Protein AF-A0A8C8YNC4-F1 (afdb_monomer_lite)

Secondary structure (DSSP, 8-state):
----TT--GGGTTSTTTS-HHHHHHHHHHHHHIIIIIHHHHHTTSPPP--HHHHHHHHHHHHHHHHHHHHHHHHHH--TT----SSS----SS----TT---

InterPro domains:
  IPR002076 ELO family [PF01151] (16-75)
  IPR002076 ELO family [PTHR11157] (11-77)

pLDDT: mean 73.58, std 20.27, range [32.06, 97.06]

Organism: Prolemur simus (NCBI:txid1328070)

Sequence (102 aa):
MDAAMLLDPRVEDWLLMSSPLPQTIILGLYVYFVTSLGPKLMENRKPFELKRAMITYNVFIVLLSVYMCYEASVFSIPNGRILPESSCLCHYGFCYDYEGNL

Radius of gyration: 21.9 Å; chains: 1; bounding box: 50×42×46 Å

Structure (mmCIF, N/CA/C/O backbone):
data_AF-A0A8C8YNC4-F1
#
_entry.id   AF-A0A8C8YNC4-F1
#
loop_
_atom_site.group_PDB
_atom_site.id
_atom_site.type_symbol
_atom_site.label_atom_id
_atom_site.label_alt_id
_atom_site.label_comp_id
_atom_site.label_asym_id
_atom_site.label_entity_id
_atom_site.label_seq_id
_atom_site.pdbx_PDB_ins_code
_atom_site.Cartn_x
_atom_site.Cartn_y
_atom_site.Cartn_z
_atom_site.occupancy
_atom_site.B_iso_or_equiv
_atom_site.auth_seq_id
_atom_site.auth_comp_id
_atom_site.auth_asym_id
_atom_site.auth_atom_id
_atom_site.pdbx_PDB_model_num
ATOM 1 N N . MET A 1 1 ? 21.228 16.409 0.561 1.00 49.47 1 MET A N 1
ATOM 2 C CA . MET A 1 1 ? 19.966 15.685 0.302 1.00 49.47 1 MET A CA 1
ATOM 3 C C . MET A 1 1 ? 19.976 15.381 -1.186 1.00 49.47 1 MET A C 1
ATOM 5 O O . MET A 1 1 ? 19.260 16.026 -1.926 1.00 49.47 1 MET A O 1
ATOM 9 N N . ASP A 1 2 ? 20.853 14.476 -1.635 1.00 45.50 2 ASP A N 1
ATOM 10 C CA . ASP A 1 2 ? 21.228 14.371 -3.056 1.00 45.50 2 ASP A CA 1
ATOM 11 C C . ASP A 1 2 ? 21.515 12.901 -3.407 1.00 45.50 2 ASP A C 1
ATOM 13 O O . ASP A 1 2 ? 22.660 12.476 -3.508 1.00 45.50 2 ASP A O 1
ATOM 17 N N . ALA A 1 3 ? 20.458 12.095 -3.537 1.00 50.88 3 ALA A N 1
ATOM 18 C CA . ALA A 1 3 ? 20.547 10.685 -3.943 1.00 50.88 3 ALA A CA 1
ATOM 19 C C . ALA A 1 3 ? 20.194 10.471 -5.431 1.00 50.88 3 ALA A C 1
ATOM 21 O O . ALA A 1 3 ? 19.824 9.373 -5.827 1.00 50.88 3 ALA A O 1
ATOM 22 N N . ALA A 1 4 ? 20.272 11.520 -6.257 1.00 53.56 4 ALA A N 1
ATOM 23 C CA . ALA A 1 4 ? 19.818 11.488 -7.650 1.00 53.56 4 ALA A CA 1
ATOM 24 C C . ALA A 1 4 ? 20.861 10.969 -8.666 1.00 53.56 4 ALA A C 1
ATOM 26 O O . ALA A 1 4 ? 20.549 10.868 -9.843 1.00 53.56 4 ALA A O 1
ATOM 27 N N . MET A 1 5 ? 22.099 10.647 -8.266 1.00 52.44 5 MET A N 1
ATOM 28 C CA . MET A 1 5 ? 23.193 10.453 -9.240 1.00 52.44 5 MET A CA 1
ATOM 29 C C . MET A 1 5 ? 23.409 9.003 -9.728 1.00 52.44 5 MET A C 1
ATOM 31 O O . MET A 1 5 ? 24.217 8.787 -10.623 1.00 52.44 5 MET A O 1
ATOM 35 N N . LEU A 1 6 ? 22.681 8.011 -9.204 1.00 59.91 6 LEU A N 1
ATOM 36 C CA . LEU A 1 6 ? 22.705 6.622 -9.701 1.00 59.91 6 LEU A CA 1
ATOM 37 C C . LEU A 1 6 ? 21.301 6.147 -10.125 1.00 59.91 6 LEU A C 1
ATOM 39 O O . LEU A 1 6 ? 20.910 5.027 -9.804 1.00 59.91 6 LEU A O 1
ATOM 43 N N . LEU A 1 7 ? 20.503 7.004 -10.774 1.00 65.06 7 LEU A N 1
ATOM 44 C CA . LEU A 1 7 ? 19.228 6.574 -11.360 1.00 65.06 7 LEU A CA 1
ATOM 45 C C . LEU A 1 7 ? 19.462 5.916 -12.725 1.00 65.06 7 LEU A C 1
ATOM 47 O O . LEU A 1 7 ? 20.131 6.480 -13.589 1.00 65.06 7 LEU A O 1
ATOM 51 N N . ASP A 1 8 ? 18.887 4.730 -12.910 1.00 74.12 8 ASP A N 1
ATOM 52 C CA . ASP A 1 8 ? 18.807 4.073 -14.212 1.00 74.12 8 ASP A CA 1
ATOM 53 C C . ASP A 1 8 ? 17.825 4.863 -15.108 1.00 74.12 8 ASP A C 1
ATOM 55 O O . ASP A 1 8 ? 16.653 5.007 -14.740 1.00 74.12 8 ASP A O 1
ATOM 59 N N . PRO A 1 9 ? 18.253 5.381 -16.277 1.00 74.69 9 PRO A N 1
ATOM 60 C CA . PRO A 1 9 ? 17.395 6.176 -17.161 1.00 74.69 9 PRO A CA 1
ATOM 61 C C . PRO A 1 9 ? 16.173 5.401 -17.679 1.00 74.69 9 PRO A C 1
ATOM 63 O O . PRO A 1 9 ? 15.213 5.997 -18.156 1.00 74.69 9 PRO A O 1
ATOM 66 N N . ARG A 1 10 ? 16.166 4.065 -17.580 1.00 77.38 10 ARG A N 1
ATOM 67 C CA . ARG A 1 10 ? 15.044 3.216 -18.008 1.00 77.38 10 ARG A CA 1
ATOM 68 C C . ARG A 1 10 ? 13.802 3.339 -17.123 1.00 77.38 10 ARG A C 1
ATOM 70 O O . ARG A 1 10 ? 12.716 2.979 -17.575 1.00 77.38 10 ARG A O 1
ATOM 77 N N . VAL A 1 11 ? 13.955 3.803 -15.883 1.00 74.50 11 VAL A N 1
ATOM 78 C CA . VAL A 1 11 ? 12.870 3.873 -14.886 1.00 74.50 11 VAL A CA 1
ATOM 79 C C . VAL A 1 11 ? 12.460 5.307 -14.543 1.00 74.50 11 VAL A C 1
ATOM 81 O O . VAL A 1 11 ? 11.603 5.504 -13.687 1.00 74.50 11 VAL A O 1
ATOM 84 N N . GLU A 1 12 ? 13.040 6.310 -15.208 1.00 70.75 12 GLU A N 1
ATOM 85 C CA . GLU A 1 12 ? 12.816 7.736 -14.918 1.00 70.75 12 GLU A CA 1
ATOM 86 C C . GLU A 1 12 ? 11.354 8.172 -15.132 1.00 70.75 12 GLU A C 1
ATOM 88 O O . GLU A 1 12 ? 10.803 8.931 -14.329 1.00 70.75 12 GLU A O 1
ATOM 93 N N . ASP A 1 13 ? 10.697 7.613 -16.154 1.00 78.19 13 ASP A N 1
ATOM 94 C CA . ASP A 1 13 ? 9.301 7.907 -16.511 1.00 78.19 13 ASP A CA 1
ATOM 95 C C . ASP A 1 13 ? 8.270 7.153 -15.651 1.00 78.19 13 ASP A C 1
ATOM 97 O O . ASP A 1 13 ? 7.056 7.302 -15.833 1.00 78.19 13 ASP A O 1
ATOM 101 N N . TRP A 1 14 ? 8.713 6.298 -14.723 1.00 80.81 14 TRP A N 1
ATOM 102 C CA . TRP A 1 14 ? 7.796 5.525 -13.893 1.00 80.81 14 TRP A CA 1
ATOM 103 C C . TRP A 1 14 ? 7.174 6.391 -12.800 1.00 80.81 14 TRP A C 1
ATOM 105 O O . TRP A 1 14 ? 7.821 7.227 -12.162 1.00 80.81 14 TRP A O 1
ATOM 115 N N . LEU A 1 15 ? 5.885 6.154 -12.545 1.00 77.50 15 LEU A N 1
ATOM 116 C CA . LEU A 1 15 ? 5.152 6.842 -11.488 1.00 77.50 15 LEU A CA 1
ATOM 117 C C . LEU A 1 15 ? 5.873 6.661 -10.143 1.00 77.50 15 LEU A C 1
ATOM 119 O O . LEU A 1 15 ? 6.177 5.540 -9.749 1.00 77.50 15 LEU A O 1
ATOM 123 N N . LEU A 1 16 ? 6.102 7.777 -9.440 1.00 77.81 16 LEU A N 1
ATOM 124 C CA . LEU A 1 16 ? 6.839 7.888 -8.168 1.00 77.81 16 LEU A CA 1
ATOM 125 C C . LEU A 1 16 ? 8.368 7.703 -8.230 1.00 77.81 16 LEU A C 1
ATOM 127 O O . LEU A 1 16 ? 9.001 7.825 -7.184 1.00 77.81 16 LEU A O 1
ATOM 131 N N . MET A 1 17 ? 8.977 7.496 -9.403 1.00 74.94 17 MET A N 1
ATOM 132 C CA . MET A 1 17 ? 10.426 7.261 -9.518 1.00 74.94 17 MET A CA 1
ATOM 133 C C . MET A 1 17 ? 11.251 8.529 -9.800 1.00 74.94 17 MET A C 1
ATOM 135 O O . MET A 1 17 ? 12.449 8.552 -9.535 1.00 74.94 17 MET A O 1
ATOM 139 N N . SER A 1 18 ? 10.623 9.617 -10.264 1.00 73.75 18 SER A N 1
ATOM 140 C CA . SER A 1 18 ? 11.334 10.853 -10.641 1.00 73.75 18 SER A CA 1
ATOM 141 C C . SER A 1 18 ? 12.000 11.571 -9.457 1.00 73.75 18 SER A C 1
ATOM 143 O O . SER A 1 18 ? 12.958 12.319 -9.628 1.00 73.75 18 SER A O 1
ATOM 145 N N . SER A 1 19 ? 11.482 11.400 -8.238 1.00 77.81 19 SER A N 1
ATOM 146 C CA . SER A 1 19 ? 12.057 11.997 -7.030 1.00 77.81 19 SER A CA 1
ATOM 147 C C . SER A 1 19 ? 11.584 11.247 -5.778 1.00 77.81 19 SER A C 1
ATOM 149 O O . SER A 1 19 ? 10.432 10.820 -5.729 1.00 77.81 19 SER A O 1
ATOM 151 N N . PRO A 1 20 ? 12.400 11.140 -4.712 1.00 80.00 20 PRO A N 1
ATOM 152 C CA . PRO A 1 20 ? 11.951 10.590 -3.427 1.00 80.00 20 PRO A CA 1
ATOM 153 C C . PRO A 1 20 ? 10.959 11.513 -2.688 1.00 80.00 20 PRO A C 1
ATOM 155 O O . PRO A 1 20 ? 10.306 11.102 -1.724 1.00 80.00 20 PRO A O 1
ATOM 158 N N . LEU A 1 21 ? 10.822 12.771 -3.122 1.00 85.25 21 LEU A N 1
ATOM 159 C CA . LEU A 1 21 ? 9.917 13.756 -2.524 1.00 85.25 21 LEU A CA 1
ATOM 160 C C . LEU A 1 21 ? 8.426 13.366 -2.614 1.00 85.25 21 LEU A C 1
ATOM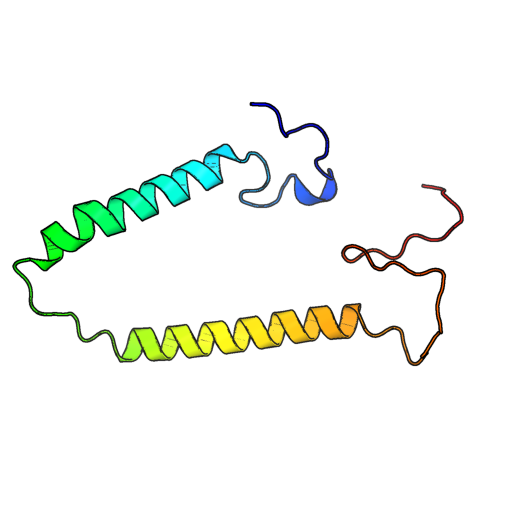 162 O O . LEU A 1 21 ? 7.775 13.330 -1.572 1.00 85.25 21 LEU A O 1
ATOM 166 N N . PRO A 1 22 ? 7.849 13.019 -3.782 1.00 86.88 22 PRO A N 1
ATOM 167 C CA . PRO A 1 22 ? 6.454 12.580 -3.860 1.00 86.88 22 PRO A CA 1
ATOM 168 C C . PRO A 1 22 ? 6.154 11.362 -2.973 1.00 86.88 22 PRO A C 1
ATOM 170 O O . PRO A 1 22 ? 5.135 11.350 -2.283 1.00 86.88 22 PRO A O 1
ATOM 173 N N . GLN A 1 23 ? 7.054 10.375 -2.909 1.00 89.25 23 GLN A N 1
ATOM 174 C CA . GLN A 1 23 ? 6.883 9.211 -2.034 1.00 89.25 23 GLN A CA 1
ATOM 175 C C . GLN A 1 23 ? 6.851 9.607 -0.549 1.00 89.25 23 GLN A C 1
ATOM 177 O O . GLN A 1 23 ? 5.975 9.165 0.197 1.00 89.25 23 GLN A O 1
ATOM 182 N N . THR A 1 24 ? 7.785 10.453 -0.106 1.00 89.88 24 THR A N 1
ATOM 183 C CA . THR A 1 24 ? 7.851 10.890 1.302 1.00 89.88 24 THR A CA 1
ATOM 184 C C . THR A 1 24 ? 6.635 11.707 1.728 1.00 89.88 24 THR A C 1
ATOM 186 O O . THR A 1 24 ? 6.149 11.526 2.844 1.00 89.88 24 THR A O 1
ATOM 189 N N . ILE A 1 25 ? 6.084 12.539 0.841 1.00 92.94 25 ILE A N 1
ATOM 190 C CA . ILE A 1 25 ? 4.851 13.292 1.105 1.00 92.94 25 ILE A CA 1
ATOM 191 C C . ILE A 1 25 ? 3.670 12.339 1.324 1.00 92.94 25 ILE A C 1
ATOM 193 O O . ILE A 1 25 ? 2.939 12.488 2.304 1.00 92.94 25 ILE A O 1
ATOM 197 N N . ILE A 1 26 ? 3.498 11.334 0.457 1.00 93.88 26 ILE A N 1
ATOM 198 C CA . ILE A 1 26 ? 2.402 10.355 0.567 1.00 93.88 26 ILE A CA 1
ATOM 199 C C . ILE A 1 26 ? 2.493 9.583 1.889 1.00 93.88 26 ILE A C 1
ATOM 201 O O . ILE A 1 26 ? 1.494 9.447 2.597 1.00 93.88 26 ILE A O 1
ATOM 205 N N . LEU A 1 27 ? 3.691 9.121 2.257 1.00 94.25 27 LEU A N 1
ATOM 206 C CA . LEU A 1 27 ? 3.910 8.411 3.519 1.00 94.25 27 LEU A CA 1
ATOM 207 C C . LEU A 1 27 ? 3.668 9.314 4.736 1.00 94.25 27 LEU A C 1
ATOM 209 O O . LEU A 1 27 ? 3.027 8.886 5.696 1.00 94.25 27 LEU A O 1
ATOM 213 N N . GLY A 1 28 ? 4.120 10.569 4.691 1.00 94.88 28 GLY A N 1
ATOM 214 C CA . GLY A 1 28 ? 3.871 11.546 5.752 1.00 94.88 28 GLY A CA 1
ATOM 215 C C . GLY A 1 28 ? 2.378 11.805 5.964 1.00 94.88 28 GLY A C 1
ATOM 216 O O . GLY A 1 28 ? 1.897 11.777 7.099 1.00 94.88 28 GLY A O 1
ATOM 217 N N . LEU A 1 29 ? 1.623 11.974 4.874 1.00 95.06 29 LEU A N 1
ATOM 218 C CA . LEU A 1 29 ? 0.167 12.119 4.917 1.00 95.06 29 LEU A CA 1
ATOM 219 C C . LEU A 1 29 ? -0.518 10.865 5.475 1.00 95.06 29 LEU A C 1
ATOM 221 O O . LEU A 1 29 ? -1.407 10.990 6.317 1.00 95.06 29 LEU A O 1
ATOM 225 N N . TYR A 1 30 ? -0.084 9.670 5.064 1.00 94.62 30 TYR A N 1
ATOM 226 C CA . TYR A 1 30 ? -0.603 8.403 5.586 1.00 94.62 30 TYR A CA 1
ATOM 227 C C . TYR A 1 30 ? -0.411 8.288 7.105 1.00 94.62 30 TYR A C 1
ATOM 229 O O . TYR A 1 30 ? -1.371 8.018 7.830 1.00 94.62 30 TYR A O 1
ATOM 237 N N . VAL A 1 31 ? 0.803 8.553 7.604 1.00 95.94 31 VAL A N 1
ATOM 238 C CA . VAL A 1 31 ? 1.119 8.486 9.041 1.00 95.94 31 VAL A CA 1
ATOM 239 C C . VAL A 1 31 ? 0.307 9.512 9.831 1.00 95.94 31 VAL A C 1
ATOM 241 O O . VAL A 1 31 ? -0.257 9.182 10.879 1.00 95.94 31 VAL A O 1
ATOM 244 N N . TYR A 1 32 ? 0.198 10.742 9.324 1.00 94.69 32 TYR A N 1
ATOM 245 C CA . TYR A 1 32 ? -0.617 11.787 9.943 1.00 94.69 32 TYR A CA 1
ATOM 246 C C . TYR A 1 32 ? -2.096 11.382 10.033 1.00 94.69 32 TYR A C 1
ATOM 248 O O . TYR A 1 32 ? -2.720 11.509 11.093 1.00 94.69 32 TYR A O 1
ATOM 256 N N . PHE A 1 33 ? -2.641 10.842 8.940 1.00 94.25 33 PHE A N 1
ATOM 257 C CA . PHE A 1 33 ? -4.028 10.402 8.864 1.00 94.25 33 PHE A CA 1
ATOM 258 C C . PHE A 1 33 ? -4.311 9.257 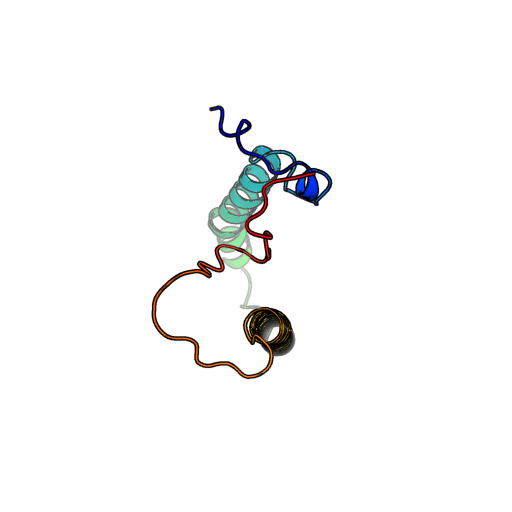9.840 1.00 94.25 33 PHE A C 1
ATOM 260 O O . PHE A 1 33 ? -5.247 9.357 10.629 1.00 94.25 33 PHE A O 1
ATOM 267 N N . VAL A 1 34 ? -3.491 8.201 9.848 1.00 93.62 34 VAL A N 1
ATOM 268 C CA . VAL A 1 34 ? -3.734 7.016 10.689 1.00 93.62 34 VAL A CA 1
ATOM 269 C C . VAL A 1 34 ? -3.487 7.275 12.177 1.00 93.62 34 VAL A C 1
ATOM 271 O O . VAL A 1 34 ? -4.170 6.692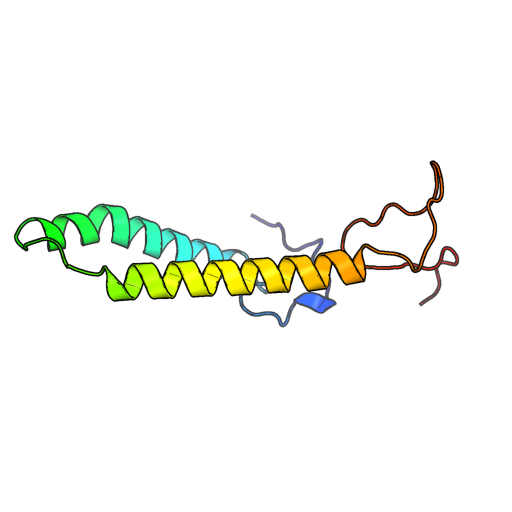 13.012 1.00 93.62 34 VAL A O 1
ATOM 274 N N . THR A 1 35 ? -2.547 8.161 12.524 1.00 91.81 35 THR A N 1
ATOM 275 C CA . THR A 1 35 ? -2.151 8.388 13.927 1.00 91.81 35 THR A CA 1
ATOM 276 C C . THR A 1 35 ? -2.997 9.456 14.608 1.00 91.81 35 THR A C 1
ATOM 278 O O . THR A 1 35 ? -3.317 9.327 15.785 1.00 91.81 35 THR A O 1
ATOM 281 N N . SER A 1 36 ? -3.356 10.531 13.900 1.00 89.31 36 SER A N 1
ATOM 282 C CA . SER A 1 36 ? -4.023 11.682 14.522 1.00 89.31 36 SER A CA 1
ATOM 283 C C . SER A 1 36 ? -5.485 11.810 14.109 1.00 89.31 36 SER A C 1
ATOM 285 O O . SER A 1 36 ? -6.350 11.996 14.967 1.00 89.31 36 SER A O 1
ATOM 287 N N . LEU A 1 37 ? -5.780 11.696 12.809 1.00 88.69 37 LEU A N 1
ATOM 288 C CA . LEU A 1 37 ? -7.133 11.914 12.293 1.00 88.69 37 LEU A CA 1
ATOM 289 C C . LEU A 1 37 ? -8.033 10.682 12.476 1.00 88.69 37 LEU A C 1
ATOM 291 O O . LEU A 1 37 ? -9.194 10.820 12.855 1.00 88.69 37 LEU A O 1
ATOM 295 N N . GLY A 1 38 ? -7.482 9.486 12.272 1.00 90.12 38 GLY A N 1
ATOM 296 C CA . GLY A 1 38 ? -8.174 8.207 12.422 1.00 90.12 38 GLY A CA 1
ATOM 297 C C . GLY A 1 38 ? -8.756 8.001 13.825 1.00 90.12 38 GLY A C 1
ATOM 298 O O . GLY A 1 38 ? -9.974 7.853 13.940 1.00 90.12 38 GLY A O 1
ATOM 299 N N . PRO A 1 39 ? -7.949 8.063 14.903 1.00 88.00 39 PRO A N 1
ATOM 300 C CA . PRO A 1 39 ? -8.439 7.835 16.261 1.00 88.00 39 PRO A CA 1
ATOM 301 C C . PRO A 1 39 ? -9.475 8.873 16.697 1.00 88.00 39 PRO A C 1
ATOM 303 O O . PRO A 1 39 ? -10.504 8.503 17.257 1.00 88.00 39 PRO A O 1
ATOM 306 N N . LYS A 1 40 ? -9.266 10.156 16.356 1.00 86.44 40 LYS A N 1
ATOM 307 C CA . LYS A 1 40 ? -10.224 11.237 16.651 1.00 86.44 40 LYS A CA 1
ATOM 308 C C . LYS A 1 40 ? -11.585 11.021 15.985 1.00 86.44 40 LYS A C 1
ATOM 310 O O . LYS A 1 40 ? -12.615 11.333 16.572 1.00 86.44 40 LYS A O 1
ATOM 315 N N . LEU A 1 41 ? -11.608 10.491 14.762 1.00 85.50 41 LEU A N 1
ATOM 316 C CA . LEU A 1 41 ? -12.855 10.218 14.046 1.00 85.50 41 LEU A CA 1
ATOM 317 C C . LEU A 1 41 ? -13.563 8.949 14.559 1.00 85.50 41 LEU A C 1
ATOM 319 O O . LEU A 1 41 ? -14.790 8.849 14.481 1.00 85.50 41 LEU A O 1
ATOM 323 N N . MET A 1 42 ? -12.804 7.986 15.089 1.00 85.69 42 MET A N 1
ATOM 324 C CA . MET A 1 42 ? -13.314 6.702 15.586 1.00 85.69 42 MET A CA 1
ATOM 325 C C . MET A 1 42 ? -13.746 6.732 17.061 1.00 85.69 42 MET A C 1
ATOM 327 O O . MET A 1 42 ? -14.468 5.836 17.483 1.00 85.69 42 MET A O 1
ATOM 331 N N . GLU A 1 43 ? -13.388 7.767 17.826 1.00 83.75 43 GLU A N 1
ATOM 332 C CA . GLU A 1 43 ? -13.713 7.890 19.259 1.00 83.75 43 GLU A CA 1
ATOM 333 C C . GLU A 1 43 ? -15.226 7.872 19.551 1.00 83.75 43 GLU A C 1
ATOM 335 O O . GLU A 1 43 ? -15.668 7.299 20.542 1.00 83.75 43 GLU A O 1
ATOM 340 N N . ASN A 1 44 ? -16.046 8.437 18.658 1.00 80.88 44 ASN A N 1
ATOM 341 C CA . ASN A 1 44 ? -17.498 8.569 18.852 1.00 80.88 44 ASN A CA 1
ATOM 342 C C . ASN A 1 44 ? -18.336 7.663 17.927 1.00 80.88 44 ASN A C 1
ATOM 344 O O . ASN A 1 44 ? -19.533 7.895 17.730 1.00 80.88 44 ASN A O 1
ATOM 348 N N . ARG A 1 45 ? -17.730 6.646 17.296 1.00 78.75 45 ARG A N 1
ATOM 349 C CA . ARG A 1 45 ? -18.399 5.799 16.292 1.00 78.75 45 ARG A CA 1
ATOM 350 C C . ARG A 1 45 ? -18.140 4.316 16.561 1.00 78.75 45 ARG A C 1
ATOM 352 O O . ARG A 1 45 ? -17.038 3.912 16.902 1.00 78.75 45 ARG A O 1
ATOM 359 N N . LYS A 1 46 ? -19.175 3.488 16.380 1.00 80.25 46 LYS A N 1
ATOM 360 C CA . LYS A 1 46 ? -19.061 2.021 16.457 1.00 80.25 46 LYS A CA 1
ATOM 361 C C . LYS A 1 46 ? -18.104 1.507 15.366 1.00 80.25 46 LYS A C 1
ATOM 363 O O . LYS A 1 46 ? -18.081 2.099 14.284 1.00 80.25 46 LYS A O 1
ATOM 368 N N . PRO A 1 47 ? -17.349 0.421 15.620 1.00 82.00 47 PRO A N 1
ATOM 369 C CA . PRO A 1 47 ? -16.405 -0.125 14.651 1.00 82.00 47 PRO A CA 1
ATOM 370 C C . PRO A 1 47 ? -17.122 -0.516 13.356 1.00 82.00 47 PRO A C 1
ATOM 372 O O . PRO A 1 47 ? -18.214 -1.084 13.375 1.00 82.00 47 PRO A O 1
ATOM 375 N N . PHE A 1 48 ? -16.506 -0.192 12.221 1.00 82.50 48 PHE A N 1
ATOM 376 C CA . PHE A 1 48 ? -17.043 -0.535 10.910 1.00 82.50 48 PHE A CA 1
ATOM 377 C C . PHE A 1 48 ? -16.898 -2.043 10.650 1.00 82.50 48 PHE A C 1
ATOM 379 O O . PHE A 1 48 ? -15.793 -2.582 10.693 1.00 82.50 48 PHE A O 1
ATOM 386 N N . GLU A 1 49 ? -17.997 -2.723 10.312 1.00 84.56 49 GLU A N 1
ATOM 387 C CA . GLU A 1 49 ? -17.980 -4.125 9.865 1.00 84.56 49 GLU A CA 1
ATOM 388 C C . GLU A 1 49 ? -17.469 -4.213 8.413 1.00 84.56 49 GLU A C 1
ATOM 390 O O . GLU A 1 49 ? -18.221 -4.398 7.458 1.00 84.56 49 GLU A O 1
ATOM 395 N N . LEU A 1 50 ? -16.153 -4.084 8.234 1.00 88.44 50 LEU A N 1
ATOM 396 C CA . LEU A 1 50 ? -15.466 -4.136 6.934 1.00 88.44 50 LEU A CA 1
ATOM 397 C C . LEU A 1 50 ? -15.098 -5.567 6.503 1.00 88.44 50 LEU A C 1
ATOM 399 O O . LEU A 1 50 ? -14.225 -5.754 5.658 1.00 88.44 50 LEU A O 1
ATOM 403 N N . LYS A 1 51 ? -15.759 -6.596 7.051 1.00 89.12 51 LYS A N 1
ATOM 404 C CA . LYS A 1 51 ? -15.412 -8.014 6.824 1.00 89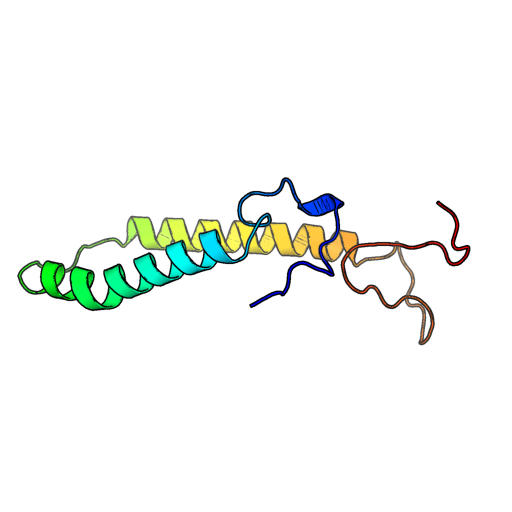.12 51 LYS A CA 1
ATOM 405 C C . LYS A 1 51 ? -15.304 -8.376 5.344 1.00 89.12 51 LYS A C 1
ATOM 407 O O . LYS A 1 51 ? -14.331 -8.999 4.939 1.00 89.12 51 LYS A O 1
ATOM 412 N N . ARG A 1 52 ? -16.273 -7.952 4.525 1.00 89.56 52 ARG A N 1
ATOM 413 C CA . ARG A 1 52 ? -16.253 -8.220 3.076 1.00 89.56 52 ARG A CA 1
ATOM 414 C C . ARG A 1 52 ? -15.072 -7.534 2.388 1.00 89.56 52 ARG A C 1
ATOM 416 O O . ARG A 1 52 ? -14.371 -8.186 1.628 1.00 89.56 52 ARG A O 1
ATOM 423 N N . ALA A 1 53 ? -14.817 -6.266 2.709 1.00 93.00 53 ALA A N 1
ATOM 424 C CA . ALA A 1 53 ? -13.693 -5.517 2.150 1.00 93.00 53 ALA A CA 1
ATOM 425 C C . ALA A 1 53 ? -12.340 -6.139 2.536 1.00 93.00 53 ALA A C 1
ATOM 427 O O . ALA A 1 53 ? -11.469 -6.279 1.685 1.00 93.00 53 ALA A O 1
ATOM 428 N N . MET A 1 54 ? -12.189 -6.581 3.790 1.00 93.06 54 MET A N 1
ATOM 429 C CA . MET A 1 54 ? -10.975 -7.243 4.276 1.00 93.06 54 MET A CA 1
ATOM 430 C C . MET A 1 54 ? -10.722 -8.578 3.562 1.00 93.06 54 MET A C 1
ATOM 432 O O . MET A 1 54 ? -9.597 -8.849 3.152 1.00 93.06 54 MET A O 1
ATOM 436 N N . ILE A 1 55 ? -11.767 -9.393 3.370 1.00 94.75 55 ILE A N 1
ATOM 437 C CA . ILE A 1 55 ? -11.656 -10.657 2.629 1.00 94.75 55 ILE A CA 1
ATOM 438 C C . ILE A 1 55 ? -11.236 -10.385 1.179 1.00 94.75 55 ILE A C 1
ATOM 440 O O . ILE A 1 55 ? -10.280 -10.992 0.703 1.00 94.75 55 ILE A O 1
ATOM 444 N N . THR A 1 56 ? -11.898 -9.449 0.491 1.00 96.25 56 THR A N 1
ATOM 445 C CA . THR A 1 56 ? -11.558 -9.089 -0.895 1.00 96.25 56 THR A CA 1
ATOM 446 C C . THR A 1 56 ? -10.123 -8.578 -1.019 1.00 96.25 56 THR A C 1
ATOM 448 O O . THR A 1 56 ? -9.409 -8.995 -1.927 1.00 96.25 56 THR A O 1
ATOM 451 N N . TYR A 1 57 ? -9.679 -7.729 -0.090 1.00 95.44 57 TYR A N 1
ATOM 452 C CA . TYR A 1 57 ? -8.316 -7.200 -0.062 1.00 95.44 57 TYR A CA 1
ATOM 453 C C . TYR A 1 57 ? -7.265 -8.305 0.092 1.00 95.44 57 TYR A C 1
ATOM 455 O O . TYR A 1 57 ? -6.313 -8.364 -0.683 1.00 95.44 57 TYR A O 1
ATOM 463 N N . ASN A 1 58 ? -7.464 -9.222 1.042 1.00 95.00 58 ASN A N 1
ATOM 464 C CA . ASN A 1 58 ? -6.527 -10.323 1.266 1.00 95.00 58 ASN A CA 1
ATOM 465 C C . ASN A 1 58 ? -6.437 -11.252 0.048 1.00 95.00 58 ASN A C 1
ATOM 467 O O . ASN A 1 58 ? -5.338 -11.636 -0.344 1.00 95.00 58 ASN A O 1
ATOM 471 N N . VAL A 1 59 ? -7.570 -11.580 -0.582 1.00 96.88 59 VAL A N 1
ATOM 472 C CA . VAL A 1 59 ? -7.583 -12.397 -1.808 1.00 96.88 59 VAL A CA 1
ATOM 473 C C . VAL A 1 59 ? -6.838 -11.691 -2.938 1.00 96.88 59 VAL A C 1
ATOM 475 O O . VAL A 1 59 ? -6.012 -12.311 -3.603 1.00 96.88 59 VAL A O 1
ATOM 478 N N . PHE A 1 60 ? -7.085 -10.394 -3.131 1.00 97.06 60 PHE A N 1
ATOM 479 C CA . PHE A 1 60 ? -6.405 -9.608 -4.157 1.00 97.06 60 PHE A CA 1
ATOM 480 C C . PHE A 1 60 ? -4.885 -9.594 -3.957 1.00 97.06 60 PHE A C 1
ATOM 482 O O . PHE A 1 60 ? -4.145 -9.840 -4.906 1.00 97.06 60 PHE A O 1
ATOM 489 N N . ILE A 1 61 ? -4.414 -9.393 -2.723 1.00 95.62 61 ILE A N 1
ATOM 490 C CA . ILE A 1 61 ? -2.979 -9.427 -2.421 1.00 95.62 61 ILE A CA 1
ATOM 491 C C . ILE A 1 61 ? -2.378 -10.803 -2.676 1.00 95.62 61 ILE A C 1
ATOM 493 O O . ILE A 1 61 ? -1.324 -10.872 -3.294 1.00 95.62 61 ILE A O 1
ATOM 497 N N . VAL A 1 62 ? -3.030 -11.893 -2.264 1.00 96.25 62 VAL A N 1
ATOM 498 C CA . VAL A 1 62 ? -2.516 -13.249 -2.524 1.00 96.25 62 VAL A CA 1
ATOM 499 C C . VAL A 1 62 ? -2.389 -13.506 -4.026 1.00 96.25 62 VAL A C 1
ATOM 501 O O . VAL A 1 62 ? -1.363 -14.018 -4.466 1.00 96.25 62 VAL A O 1
ATOM 504 N N . LEU A 1 63 ? -3.383 -13.108 -4.826 1.00 96.38 63 LEU A N 1
ATOM 505 C CA . LEU A 1 63 ? -3.321 -13.232 -6.285 1.00 96.38 63 LEU A CA 1
ATOM 506 C C . LEU A 1 63 ? -2.166 -12.413 -6.880 1.00 96.38 63 LEU A C 1
ATOM 508 O O . LEU A 1 63 ? -1.415 -12.934 -7.703 1.00 96.38 63 LEU A O 1
ATOM 512 N N . LEU A 1 64 ? -1.984 -11.166 -6.433 1.00 94.69 64 LEU A N 1
ATOM 513 C CA . LEU A 1 64 ? -0.861 -10.329 -6.862 1.00 94.69 64 LEU A CA 1
ATOM 514 C C . LEU A 1 64 ? 0.495 -10.911 -6.448 1.00 94.69 64 LEU A C 1
ATOM 516 O O . LEU A 1 64 ? 1.432 -10.895 -7.241 1.00 94.69 64 LEU A O 1
ATOM 520 N N . SER A 1 65 ? 0.614 -11.444 -5.232 1.00 94.00 65 SER A N 1
ATOM 521 C CA . SER A 1 65 ? 1.836 -12.097 -4.762 1.00 94.00 65 SER A CA 1
ATOM 522 C C . SER A 1 65 ? 2.158 -13.335 -5.592 1.00 94.00 65 SER A C 1
ATOM 524 O O . SER A 1 65 ? 3.302 -13.493 -6.002 1.00 94.00 65 SER A O 1
ATOM 526 N N . VAL A 1 66 ? 1.167 -14.178 -5.904 1.00 94.31 66 VAL A N 1
ATOM 527 C CA . VAL A 1 66 ? 1.361 -15.350 -6.775 1.00 94.31 66 VAL A CA 1
ATOM 528 C C . VAL A 1 66 ? 1.801 -14.926 -8.175 1.00 94.31 66 VAL A C 1
ATOM 530 O O . VAL A 1 66 ? 2.723 -15.527 -8.716 1.00 94.31 66 VAL A O 1
ATOM 533 N N . TYR A 1 67 ? 1.204 -13.872 -8.738 1.00 91.06 67 TYR A N 1
ATOM 534 C CA . TYR A 1 67 ? 1.608 -13.328 -10.036 1.00 91.06 67 TYR A CA 1
ATOM 535 C C . TYR A 1 67 ? 3.060 -12.829 -10.027 1.00 91.06 67 TYR A C 1
ATOM 537 O O . TYR A 1 67 ? 3.856 -13.242 -10.865 1.00 91.06 67 TYR A O 1
ATOM 545 N N . MET A 1 68 ? 3.438 -12.011 -9.038 1.00 89.25 68 MET A N 1
ATOM 546 C CA . MET A 1 68 ? 4.818 -11.532 -8.905 1.00 89.25 68 MET A CA 1
ATOM 547 C C . MET A 1 68 ? 5.808 -12.683 -8.692 1.00 89.25 68 MET A C 1
ATOM 549 O O . MET A 1 68 ? 6.886 -12.674 -9.278 1.00 89.25 68 MET A O 1
ATOM 553 N N . CYS A 1 69 ? 5.451 -13.694 -7.894 1.00 86.38 69 CYS A N 1
ATOM 554 C CA . CYS A 1 69 ? 6.273 -14.888 -7.705 1.00 86.38 69 CYS A CA 1
ATOM 555 C C . CYS A 1 69 ? 6.407 -15.715 -8.988 1.00 86.38 69 CYS A C 1
ATOM 557 O O . CYS A 1 69 ? 7.488 -16.235 -9.242 1.00 86.38 69 CYS A O 1
ATOM 559 N N . TYR A 1 70 ? 5.350 -15.829 -9.797 1.00 85.50 70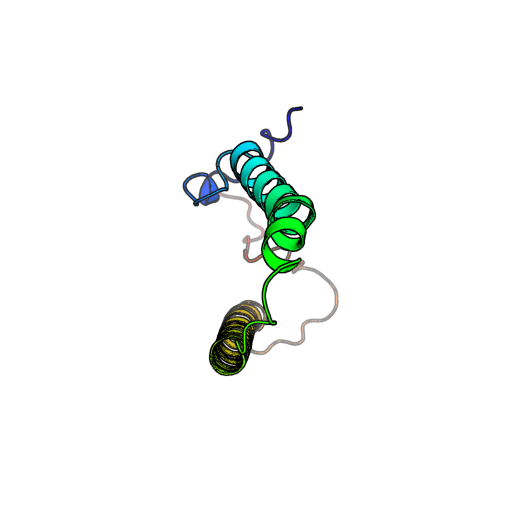 TYR A N 1
ATOM 560 C CA . TYR A 1 70 ? 5.398 -16.518 -11.085 1.00 85.50 70 TYR A CA 1
ATOM 561 C C . TYR A 1 70 ? 6.362 -15.814 -12.041 1.00 85.50 70 TYR A C 1
ATOM 563 O O . TYR A 1 70 ? 7.329 -16.440 -12.466 1.00 85.50 70 TYR A O 1
ATOM 571 N N . GLU A 1 71 ? 6.180 -14.515 -12.286 1.00 82.75 71 GLU A N 1
ATOM 572 C CA . GLU A 1 71 ? 7.071 -13.719 -13.143 1.00 82.75 71 GLU A CA 1
ATOM 573 C C . GLU A 1 71 ? 8.524 -13.773 -12.649 1.00 82.75 71 GLU A C 1
ATOM 575 O O . GLU A 1 71 ? 9.442 -14.046 -13.421 1.00 82.75 71 GLU A O 1
ATOM 580 N N . ALA A 1 72 ? 8.743 -13.617 -11.338 1.00 80.50 72 ALA A N 1
ATOM 581 C CA . ALA A 1 72 ? 10.072 -13.712 -10.743 1.00 80.50 72 ALA A CA 1
ATOM 582 C C . ALA A 1 72 ? 10.682 -15.113 -10.889 1.00 80.50 72 ALA A C 1
ATOM 5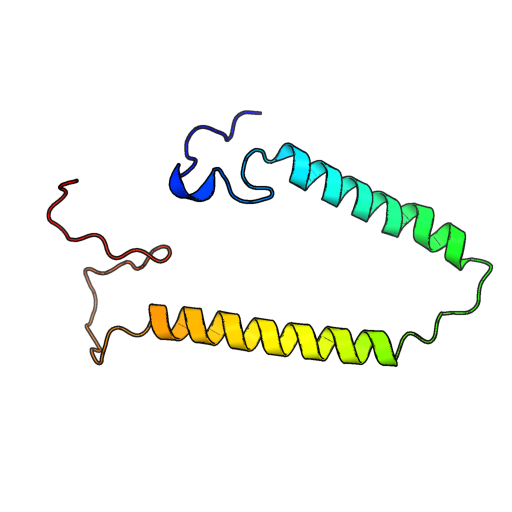84 O O . ALA A 1 72 ? 11.878 -15.233 -11.145 1.00 80.50 72 ALA A O 1
ATOM 585 N N . SER A 1 73 ? 9.885 -16.176 -10.742 1.00 78.56 73 SER A N 1
ATOM 586 C CA . SER A 1 73 ? 10.347 -17.556 -10.910 1.00 78.56 73 SER A CA 1
ATOM 587 C C . SER A 1 73 ? 10.659 -17.887 -12.368 1.00 78.56 73 SER A C 1
ATOM 589 O O . SER A 1 73 ? 11.694 -18.481 -12.632 1.00 78.56 73 SER A O 1
ATOM 591 N N . VAL A 1 74 ? 9.834 -17.448 -13.320 1.00 77.75 74 VAL A N 1
ATOM 592 C CA . VAL A 1 74 ? 10.065 -17.635 -14.758 1.00 77.75 74 VAL A CA 1
ATOM 593 C C . VAL A 1 74 ? 11.308 -16.874 -15.200 1.00 77.75 74 VAL A C 1
ATOM 595 O O . VAL A 1 74 ? 12.126 -17.419 -15.933 1.00 77.75 74 VAL A O 1
ATOM 598 N N . PHE A 1 75 ? 11.491 -15.651 -14.698 1.00 71.19 75 PHE A N 1
ATOM 599 C CA . PHE A 1 75 ? 12.711 -14.883 -14.912 1.00 71.19 75 PHE A CA 1
ATOM 600 C C . PHE A 1 75 ? 13.945 -15.571 -14.293 1.00 71.19 75 PHE A C 1
ATOM 602 O O . PHE A 1 75 ? 15.014 -15.594 -14.897 1.00 71.19 75 PHE A O 1
ATOM 609 N N . SER A 1 76 ? 13.800 -16.155 -13.097 1.00 63.84 76 SER A N 1
ATOM 610 C CA . SER A 1 76 ? 14.910 -16.758 -12.343 1.00 63.84 76 SER A CA 1
ATOM 611 C C . SER A 1 76 ? 15.231 -18.209 -12.717 1.00 63.84 76 SER A C 1
ATOM 613 O O . SER A 1 76 ? 16.266 -18.711 -12.286 1.00 63.84 76 SER A O 1
ATOM 615 N N . ILE A 1 77 ? 14.378 -18.914 -13.467 1.00 58.44 77 ILE A N 1
ATOM 616 C CA . ILE A 1 77 ? 14.660 -20.265 -13.966 1.00 58.44 77 ILE A CA 1
ATOM 617 C C . ILE A 1 77 ? 15.397 -20.114 -15.303 1.00 58.44 77 ILE A C 1
ATOM 619 O O . ILE A 1 77 ? 14.749 -19.919 -16.334 1.00 58.44 77 ILE A O 1
ATOM 623 N N . PRO A 1 78 ? 16.741 -20.246 -15.355 1.00 54.34 78 PRO A N 1
ATOM 624 C CA . PRO A 1 78 ? 17.375 -20.482 -16.635 1.00 54.34 78 PRO A CA 1
ATOM 625 C C . PRO A 1 78 ? 16.875 -21.849 -17.096 1.00 54.34 78 PRO A C 1
ATOM 627 O O . PRO A 1 78 ? 16.848 -22.798 -16.310 1.00 54.34 78 PRO A O 1
ATOM 630 N N . ASN A 1 79 ? 16.450 -21.955 -18.351 1.00 53.09 79 ASN A N 1
ATOM 631 C CA . ASN A 1 79 ? 16.084 -23.216 -18.989 1.00 53.09 79 ASN A CA 1
ATOM 632 C C . ASN A 1 79 ? 17.079 -24.344 -18.616 1.00 53.09 79 ASN A C 1
ATOM 634 O O . ASN A 1 79 ? 18.167 -24.447 -19.178 1.00 53.09 79 ASN A O 1
ATOM 638 N N . GLY A 1 80 ? 16.703 -25.164 -17.629 1.00 43.75 80 GLY A N 1
ATOM 639 C CA . GLY A 1 80 ? 17.304 -26.443 -17.259 1.00 43.75 80 GLY A CA 1
ATOM 640 C C . GLY A 1 80 ? 18.824 -26.527 -17.089 1.00 43.75 80 GLY A C 1
ATOM 641 O O . GLY A 1 80 ? 19.404 -27.441 -17.671 1.00 43.75 80 GLY A O 1
ATOM 642 N N . ARG A 1 81 ? 19.483 -25.695 -16.263 1.00 41.25 81 ARG A N 1
ATOM 643 C CA . ARG A 1 81 ? 20.843 -26.021 -15.775 1.00 41.25 81 ARG A CA 1
ATOM 644 C C . ARG A 1 81 ? 21.086 -25.651 -14.308 1.00 41.25 81 ARG A C 1
ATOM 646 O O . ARG A 1 81 ? 21.201 -24.484 -13.957 1.00 41.25 81 ARG A O 1
ATOM 653 N N . ILE A 1 82 ? 21.262 -26.686 -13.484 1.00 48.19 82 ILE A N 1
ATOM 654 C CA . ILE A 1 82 ? 22.119 -26.646 -12.293 1.00 48.19 82 ILE A CA 1
ATOM 655 C C . ILE A 1 82 ? 23.535 -26.363 -12.816 1.00 48.19 82 ILE A C 1
ATOM 657 O O . ILE A 1 82 ? 24.174 -27.274 -13.341 1.00 48.19 82 ILE A O 1
ATOM 661 N N . LEU A 1 83 ? 24.002 -25.113 -12.759 1.00 41.44 83 LEU A N 1
ATOM 662 C CA . LEU A 1 83 ? 25.417 -24.795 -12.957 1.00 41.44 83 LEU A CA 1
ATOM 663 C C . LEU A 1 83 ? 26.034 -24.413 -11.605 1.00 41.44 83 LEU A C 1
ATOM 665 O O . LEU A 1 83 ? 25.522 -23.508 -10.942 1.00 41.44 83 LEU A O 1
ATOM 669 N N . PRO A 1 84 ? 27.078 -25.139 -11.168 1.00 40.56 84 PRO A N 1
ATOM 670 C CA . PRO A 1 84 ? 27.766 -24.880 -9.918 1.00 40.56 84 PRO A CA 1
ATOM 671 C C . PRO A 1 84 ? 28.571 -23.581 -10.017 1.00 40.56 84 PRO A C 1
ATOM 673 O O . PRO A 1 84 ? 29.097 -23.248 -11.072 1.00 40.56 84 PRO A O 1
ATOM 676 N N . GLU A 1 85 ? 28.615 -22.877 -8.888 1.00 51.69 85 GLU A N 1
ATOM 677 C CA . GLU A 1 85 ? 29.629 -21.915 -8.451 1.00 51.69 85 GLU A CA 1
ATOM 678 C C . GLU A 1 85 ? 30.481 -21.261 -9.559 1.00 51.69 85 GLU A C 1
ATOM 680 O O . GLU A 1 85 ? 31.456 -21.841 -10.027 1.00 51.69 85 GLU A O 1
ATOM 685 N N . SER A 1 86 ? 30.130 -20.008 -9.880 1.00 45.88 86 SER A N 1
ATOM 686 C CA . SER A 1 86 ? 30.840 -18.982 -10.671 1.00 45.88 86 SER A CA 1
ATOM 687 C C . SER A 1 86 ? 30.186 -18.597 -12.010 1.00 45.88 86 SER A C 1
ATOM 689 O O . SER A 1 86 ? 30.115 -19.369 -12.960 1.00 45.88 86 SER A O 1
ATOM 691 N N . SER A 1 87 ? 29.809 -17.313 -12.095 1.00 43.22 87 SER A N 1
ATOM 692 C CA . SER A 1 87 ? 29.546 -16.532 -13.325 1.00 43.22 87 SER A CA 1
ATOM 693 C C . SER A 1 87 ? 28.099 -16.345 -13.813 1.00 43.22 87 SER A C 1
ATOM 695 O O . SER A 1 87 ? 27.875 -16.212 -15.008 1.00 43.22 87 SER A O 1
ATOM 697 N N . CYS A 1 88 ? 27.122 -16.221 -12.910 1.00 40.31 88 CYS A N 1
ATOM 698 C CA . CYS A 1 88 ? 25.912 -15.414 -13.146 1.00 40.31 88 CYS A CA 1
ATOM 699 C C . CYS A 1 88 ? 25.381 -14.916 -11.797 1.00 40.31 88 CYS A C 1
ATOM 701 O O . CYS A 1 88 ? 24.495 -15.521 -11.197 1.00 40.31 88 CYS A O 1
ATOM 703 N N . LEU A 1 89 ? 25.939 -13.814 -11.284 1.00 40.31 89 LEU A N 1
ATOM 704 C CA . LEU A 1 89 ? 25.245 -13.046 -10.252 1.00 40.31 89 LEU A CA 1
ATOM 705 C C . LEU A 1 89 ? 24.082 -12.336 -10.942 1.00 40.31 89 LEU A C 1
ATOM 707 O O . LEU A 1 89 ? 24.234 -11.246 -11.484 1.00 40.31 89 LEU A O 1
ATOM 711 N N . CYS A 1 90 ? 22.925 -12.994 -10.945 1.00 41.69 90 CYS A N 1
ATOM 712 C CA . CYS A 1 90 ? 21.647 -12.386 -11.280 1.00 41.69 90 CYS A CA 1
ATOM 713 C C . CYS A 1 90 ? 21.315 -11.359 -10.183 1.00 41.69 90 CYS A C 1
ATOM 715 O O . CYS A 1 90 ? 20.573 -11.633 -9.243 1.00 41.69 90 CYS A O 1
ATOM 717 N N . HIS A 1 91 ? 21.942 -10.187 -10.243 1.00 36.25 91 HIS A N 1
ATOM 718 C CA . HIS A 1 91 ? 21.560 -9.041 -9.437 1.00 36.25 91 HIS A CA 1
ATOM 719 C C . HIS A 1 91 ? 20.551 -8.250 -10.275 1.00 36.25 91 HIS A C 1
ATOM 721 O O . HIS A 1 91 ? 20.927 -7.639 -11.268 1.00 36.25 91 HIS A O 1
ATOM 727 N N . TYR A 1 92 ? 19.270 -8.309 -9.898 1.00 44.28 92 TYR A N 1
ATOM 728 C CA . TYR A 1 92 ? 18.169 -7.570 -10.534 1.00 44.28 92 TYR A CA 1
ATOM 729 C C . TYR A 1 92 ? 17.969 -7.810 -12.041 1.00 44.28 92 TYR A C 1
ATOM 731 O O . TYR A 1 92 ? 18.236 -6.926 -12.842 1.00 44.28 92 TYR A O 1
ATOM 739 N N . GLY A 1 93 ? 17.373 -8.926 -12.463 1.00 42.97 93 GLY A N 1
ATOM 740 C CA . GLY A 1 93 ? 16.524 -8.837 -13.665 1.00 42.97 93 GLY A CA 1
ATOM 741 C C . GLY A 1 93 ? 17.202 -8.712 -15.045 1.00 42.97 93 GLY A C 1
ATOM 742 O O . GLY A 1 93 ? 16.489 -8.719 -16.043 1.00 42.97 93 GLY A O 1
ATOM 743 N N . PHE A 1 94 ? 18.532 -8.611 -15.148 1.00 42.47 94 PHE A N 1
ATOM 744 C CA . PHE A 1 94 ? 19.214 -8.359 -16.424 1.00 42.47 94 PHE A CA 1
ATOM 745 C C . PHE A 1 94 ? 20.304 -9.393 -16.724 1.00 42.47 94 PHE A C 1
ATOM 747 O O . PHE A 1 94 ? 21.242 -9.578 -15.950 1.00 42.47 94 PHE A O 1
ATOM 754 N N . CYS A 1 95 ? 20.204 -10.037 -17.890 1.00 44.22 95 CYS A N 1
ATOM 755 C CA . CYS A 1 95 ? 21.326 -10.732 -18.515 1.00 44.22 95 CYS A CA 1
ATOM 756 C C . CYS A 1 95 ? 22.195 -9.688 -19.232 1.00 44.22 95 CYS A C 1
ATOM 758 O O . CYS A 1 95 ? 21.761 -9.128 -20.235 1.00 44.22 95 CYS A O 1
ATOM 760 N N . TYR A 1 96 ? 23.402 -9.427 -18.727 1.00 43.19 96 TYR A N 1
ATOM 761 C CA . TYR A 1 96 ? 24.456 -8.765 -19.500 1.00 43.19 96 TYR A CA 1
ATOM 762 C C . TYR A 1 96 ? 25.343 -9.840 -20.127 1.00 43.19 96 TYR A C 1
ATOM 764 O O . TYR A 1 96 ? 25.831 -10.724 -19.421 1.00 43.19 96 TYR A O 1
ATOM 772 N N . ASP A 1 97 ? 25.549 -9.760 -21.439 1.00 32.06 97 ASP A N 1
ATOM 773 C CA . ASP A 1 97 ? 26.578 -10.544 -22.120 1.00 32.06 97 ASP A CA 1
ATOM 774 C C . ASP A 1 97 ? 27.967 -10.043 -21.687 1.00 32.06 97 ASP A C 1
ATOM 776 O O . ASP A 1 97 ? 28.198 -8.837 -21.559 1.00 32.06 97 ASP A O 1
ATOM 780 N N . TYR A 1 98 ? 28.906 -10.961 -21.448 1.00 45.69 98 TYR A N 1
ATOM 781 C CA . TYR A 1 98 ? 30.250 -10.685 -20.904 1.00 45.69 98 TYR A CA 1
ATOM 782 C C . TYR A 1 98 ? 31.200 -10.029 -21.937 1.00 45.69 98 TYR A C 1
ATOM 784 O O . TYR A 1 98 ? 32.416 -10.158 -21.832 1.00 45.69 98 TYR A O 1
ATOM 792 N N . GLU A 1 99 ? 30.659 -9.339 -22.946 1.00 45.09 99 GLU A N 1
ATOM 793 C CA . GLU A 1 99 ? 31.394 -8.662 -24.028 1.00 45.09 99 GLU A CA 1
ATOM 794 C C . GLU A 1 99 ? 31.066 -7.164 -24.162 1.00 45.09 99 GLU A C 1
ATOM 796 O O . GLU A 1 99 ? 31.312 -6.573 -25.205 1.00 45.09 99 GLU A O 1
ATOM 801 N N . GLY A 1 100 ? 30.570 -6.518 -23.098 1.00 50.25 100 GLY A N 1
ATOM 802 C CA . GLY A 1 100 ? 30.739 -5.073 -22.866 1.00 50.25 100 GLY A CA 1
ATOM 803 C C . GLY A 1 100 ? 30.605 -4.142 -24.081 1.00 50.25 100 GLY A C 1
ATOM 804 O O . GLY A 1 100 ? 31.456 -3.271 -24.260 1.00 50.25 100 GLY A O 1
ATOM 805 N N . ASN A 1 101 ? 29.565 -4.302 -24.902 1.00 36.41 101 ASN A N 1
ATOM 806 C CA . ASN A 1 101 ? 29.313 -3.418 -26.036 1.00 36.41 101 ASN A CA 1
ATOM 807 C C . ASN A 1 101 ? 27.835 -3.017 -26.100 1.00 36.41 101 ASN A C 1
ATOM 809 O O . ASN A 1 101 ? 26.969 -3.822 -25.754 1.00 36.41 101 ASN A O 1
ATOM 813 N N . LEU A 1 102 ? 27.593 -1.756 -26.477 1.00 49.06 102 LEU A N 1
ATOM 814 C CA . LEU A 1 102 ? 26.272 -1.115 -26.518 1.00 49.06 102 LEU A CA 1
ATOM 815 C C . LEU A 1 102 ? 25.344 -1.764 -27.554 1.00 49.06 102 LEU A C 1
ATOM 817 O O . LEU A 1 102 ? 25.809 -1.973 -28.698 1.00 49.06 102 LEU A O 1
#

Foldseek 3Di:
DDPPPPDDPVCCPPPCRVDVVVVVVVVVVVCCCVPPVVCVVCVPDDDDPCVVVVVVVVVVVVVVVVVVVVVVVVLVDDPDDPDDDDDDPCDPRDDDDPPDDD